Protein AF-A0A077FGB6-F1 (afdb_monomer)

Solvent-accessible surface area (backbone atoms only — not comparable to full-atom values): 9420 Å² total; per-residue (Å²): 133,88,78,78,43,73,64,56,51,51,51,52,51,53,52,50,51,49,50,52,56,56,60,47,48,48,54,51,50,57,56,44,52,76,77,34,55,59,65,60,46,49,51,52,55,51,49,52,51,49,53,53,47,64,68,43,33,73,81,68,65,63,82,74,75,73,58,71,67,47,43,52,50,52,50,52,33,40,47,26,51,69,38,51,15,45,53,24,44,40,50,8,46,73,42,49,33,48,57,47,58,50,50,46,58,52,60,44,43,68,59,53,52,44,70,73,70,45,89,77,73,52,67,70,57,56,48,54,52,51,51,53,45,50,53,45,43,62,71,25,50,72,60,47,82,76,59,58,78,39,70,69,13,49,51,24,43,52,50,13,40,49,29,44,47,53,23,52,54,64,68,74,107

Structure (mmCIF, N/CA/C/O backbone):
data_AF-A0A077FGB6-F1
#
_entry.id   AF-A0A077FGB6-F1
#
loop_
_atom_site.group_PDB
_atom_site.id
_atom_site.type_symbol
_atom_site.label_atom_id
_atom_site.label_alt_id
_atom_site.label_comp_id
_atom_site.label_asym_id
_atom_site.label_entity_id
_atom_site.label_seq_id
_atom_site.pdbx_PDB_ins_code
_atom_site.Cartn_x
_atom_site.Cartn_y
_atom_site.Cartn_z
_atom_site.occupancy
_atom_site.B_iso_or_equiv
_atom_site.auth_seq_id
_atom_site.auth_comp_id
_atom_site.auth_asym_id
_atom_site.auth_atom_id
_atom_site.pdbx_PDB_model_num
ATOM 1 N N . MET A 1 1 ? -8.779 -28.811 24.129 1.00 41.84 1 MET A N 1
ATOM 2 C CA . MET A 1 1 ? -9.924 -28.968 23.207 1.00 41.84 1 MET A CA 1
ATOM 3 C C . MET A 1 1 ? -10.270 -27.577 22.688 1.00 41.84 1 MET A C 1
ATOM 5 O O . MET A 1 1 ? -10.809 -26.783 23.445 1.00 41.84 1 MET A O 1
ATOM 9 N N . PHE A 1 2 ? -9.822 -27.217 21.479 1.00 54.56 2 PHE A N 1
ATOM 10 C CA . PHE A 1 2 ? -10.072 -25.890 20.902 1.00 54.56 2 PHE A CA 1
ATOM 11 C C . PHE A 1 2 ? -11.556 -25.781 20.542 1.00 54.56 2 PHE A C 1
ATOM 13 O O . PHE A 1 2 ? -11.989 -26.293 19.513 1.00 54.56 2 PHE A O 1
ATOM 20 N N . ALA A 1 3 ? -12.351 -25.168 21.417 1.00 58.16 3 ALA A N 1
ATOM 21 C CA . ALA A 1 3 ? -13.727 -24.819 21.103 1.00 58.16 3 ALA A CA 1
ATOM 22 C C . ALA A 1 3 ? -13.703 -23.670 20.085 1.00 58.16 3 ALA A C 1
ATOM 24 O O . ALA A 1 3 ? -13.565 -22.503 20.447 1.00 58.16 3 ALA A O 1
ATOM 25 N N . LEU A 1 4 ? -13.773 -24.009 18.797 1.00 66.12 4 LEU A N 1
ATOM 26 C CA . LEU A 1 4 ? -13.945 -23.036 17.722 1.00 66.12 4 LEU A CA 1
ATOM 27 C C . LEU A 1 4 ? -15.335 -22.402 17.871 1.00 66.12 4 LEU A C 1
ATOM 29 O O . LEU A 1 4 ? -16.347 -22.997 17.502 1.00 66.12 4 LEU A O 1
ATOM 33 N N . SER A 1 5 ? -15.396 -21.207 18.460 1.00 80.50 5 SER A N 1
ATOM 34 C CA . SER A 1 5 ? -16.629 -20.421 18.515 1.00 80.50 5 SER A CA 1
ATOM 35 C C . SER A 1 5 ? -16.982 -19.901 17.116 1.00 80.50 5 SER A C 1
ATOM 37 O O . SER A 1 5 ? -16.100 -19.662 16.289 1.00 80.50 5 SER A O 1
ATOM 39 N N . LYS A 1 6 ? -18.276 -19.685 16.839 1.00 78.56 6 LYS A N 1
ATOM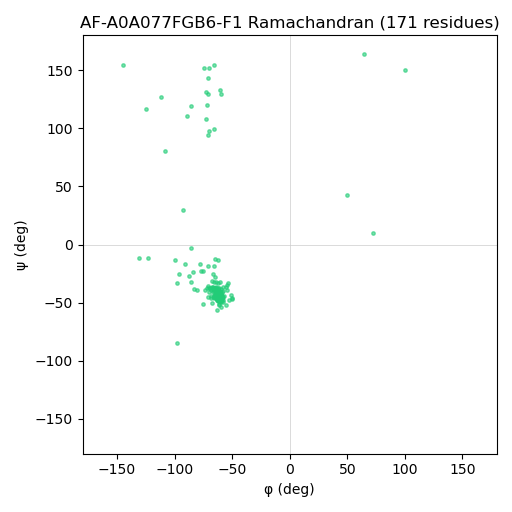 40 C CA . LYS A 1 6 ? -18.733 -19.110 15.556 1.00 78.56 6 LYS A CA 1
ATOM 41 C C . LYS A 1 6 ? -18.039 -17.776 15.243 1.00 78.56 6 LYS A C 1
ATOM 43 O O . LYS A 1 6 ? -17.723 -17.507 14.090 1.00 78.56 6 LYS A O 1
ATOM 48 N N . GLU A 1 7 ? -17.751 -16.983 16.272 1.00 82.88 7 GLU A N 1
ATOM 49 C CA . GLU A 1 7 ? -17.032 -15.709 16.163 1.00 82.88 7 GLU A CA 1
ATOM 50 C C . GLU A 1 7 ? -15.552 -15.899 15.806 1.00 82.88 7 GLU A C 1
ATOM 52 O O . GLU A 1 7 ? -15.028 -15.187 14.949 1.00 82.88 7 GLU A O 1
ATOM 57 N N . SER A 1 8 ? -14.886 -16.898 16.397 1.00 83.69 8 SER A N 1
ATOM 58 C CA . SER A 1 8 ? -13.499 -17.242 16.065 1.00 83.69 8 SER A CA 1
ATOM 59 C C . SER A 1 8 ? -13.373 -17.697 14.608 1.00 83.69 8 SER A C 1
ATOM 61 O O . SER A 1 8 ? -12.480 -17.240 13.894 1.00 83.69 8 SER A O 1
ATOM 63 N N . VAL A 1 9 ? -14.319 -18.517 14.137 1.00 85.00 9 VAL A N 1
ATOM 64 C CA . VAL A 1 9 ? -14.374 -18.958 12.735 1.00 85.00 9 VAL A CA 1
ATOM 65 C C . VAL A 1 9 ? -14.649 -17.780 11.797 1.00 85.00 9 VAL A C 1
ATOM 67 O O . VAL A 1 9 ? -13.952 -17.628 10.797 1.00 85.00 9 VAL A O 1
ATOM 70 N N . ALA A 1 10 ? -15.603 -16.903 12.123 1.00 87.00 10 ALA A N 1
ATOM 71 C CA . ALA A 1 10 ? -15.911 -15.728 11.303 1.00 87.00 10 ALA A CA 1
ATOM 72 C C . ALA A 1 10 ? -14.718 -14.759 11.184 1.00 87.00 10 ALA A C 1
ATOM 74 O O . ALA A 1 10 ? -14.431 -14.252 10.094 1.00 87.00 10 ALA A O 1
ATOM 75 N N . SER A 1 11 ? -13.986 -14.542 12.280 1.00 87.25 11 SER A N 1
ATOM 76 C CA . SER A 1 11 ? -12.768 -13.724 12.288 1.00 87.25 11 SER A CA 1
ATOM 77 C C . SER A 1 11 ? -11.658 -14.346 11.432 1.00 87.25 11 SER A C 1
ATOM 79 O O . SER A 1 11 ? -11.049 -13.662 10.602 1.00 87.25 11 SER A O 1
ATOM 81 N N . ALA A 1 12 ? -11.446 -15.661 11.555 1.00 88.38 12 ALA A N 1
ATOM 82 C CA . ALA A 1 12 ? -10.460 -16.387 10.759 1.00 88.38 12 ALA A CA 1
ATOM 83 C C . ALA A 1 12 ? -10.785 -16.339 9.257 1.00 88.38 12 ALA A C 1
ATOM 85 O O . ALA A 1 12 ? -9.894 -16.079 8.444 1.00 88.38 12 ALA A O 1
ATOM 86 N N . VAL A 1 13 ? -12.057 -16.521 8.885 1.00 91.69 13 VAL A N 1
ATOM 87 C CA . VAL A 1 13 ? -12.525 -16.412 7.493 1.00 91.69 13 VAL A CA 1
ATOM 88 C C . VAL A 1 13 ? -12.291 -15.005 6.954 1.00 91.69 13 VAL A C 1
ATOM 90 O O . VAL A 1 13 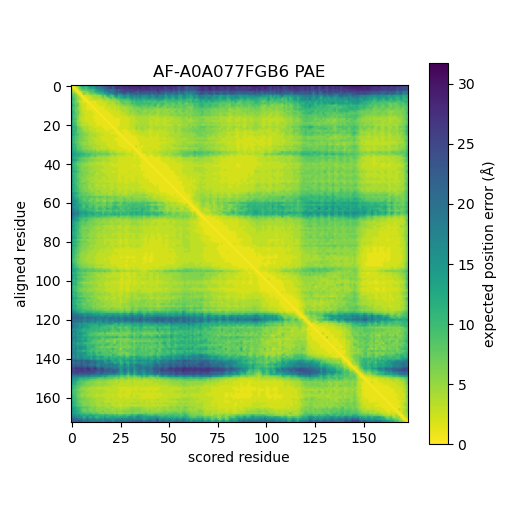? -11.701 -14.853 5.888 1.00 91.69 13 VAL A O 1
ATOM 93 N N . THR A 1 14 ? -12.686 -13.973 7.701 1.00 90.50 14 THR A N 1
ATOM 94 C CA . THR A 1 14 ? -12.530 -12.574 7.270 1.00 90.50 14 THR A CA 1
ATOM 95 C C . THR A 1 14 ? -11.058 -12.210 7.079 1.00 90.50 14 THR A C 1
ATOM 97 O O . THR A 1 14 ? -10.691 -11.627 6.061 1.00 90.50 14 THR A O 1
ATOM 100 N N . THR A 1 15 ? -10.199 -12.619 8.015 1.00 89.56 15 THR A N 1
ATOM 101 C CA . THR A 1 15 ? -8.749 -12.390 7.939 1.00 89.56 15 THR A CA 1
ATOM 102 C C . THR A 1 15 ? -8.133 -13.123 6.750 1.00 89.56 15 THR A C 1
ATOM 104 O O . THR A 1 15 ? -7.352 -12.542 6.002 1.00 89.56 15 THR A O 1
ATOM 107 N N . SER A 1 16 ? -8.520 -14.380 6.525 1.00 91.19 16 SER A N 1
ATOM 108 C CA . SER A 1 16 ? -8.012 -15.176 5.402 1.00 91.19 16 SER A CA 1
ATOM 109 C C . SER A 1 16 ? -8.438 -14.589 4.057 1.00 91.19 16 SER A C 1
ATOM 111 O O . SER A 1 16 ? -7.610 -14.448 3.159 1.00 91.19 16 SER A O 1
ATOM 113 N N . LEU A 1 17 ? -9.706 -14.185 3.926 1.00 92.62 17 LEU A N 1
ATOM 114 C CA . LEU A 1 17 ? -10.214 -13.516 2.727 1.00 92.62 17 LEU A CA 1
ATOM 115 C C . LEU A 1 17 ? -9.483 -12.200 2.469 1.00 92.62 17 LEU A C 1
ATOM 117 O O . LEU A 1 17 ? -9.098 -11.936 1.333 1.00 92.62 17 LEU A O 1
ATOM 121 N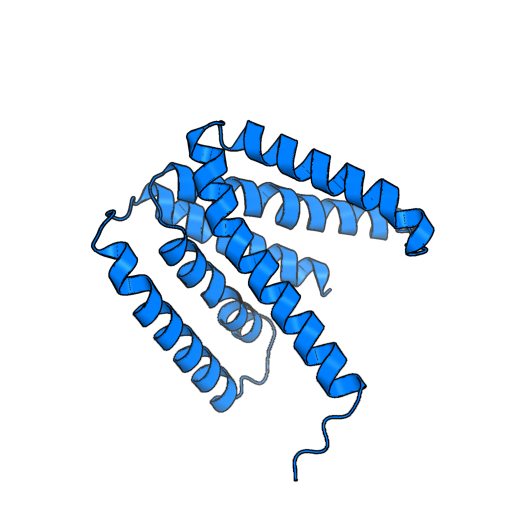 N . PHE A 1 18 ? -9.253 -11.402 3.513 1.00 90.25 18 PHE A N 1
ATOM 122 C CA . PHE A 1 18 ? -8.478 -10.171 3.406 1.00 90.25 18 PHE A CA 1
ATOM 123 C C . PHE A 1 18 ? -7.064 -10.440 2.883 1.00 90.25 18 PHE A C 1
ATOM 125 O O . PHE A 1 18 ? -6.648 -9.799 1.919 1.00 90.25 18 PHE A O 1
ATOM 132 N N . VAL A 1 19 ? -6.352 -11.415 3.459 1.00 89.19 19 VAL A N 1
ATOM 133 C CA . VAL A 1 19 ? -4.992 -11.776 3.027 1.00 89.19 19 VAL A CA 1
ATOM 134 C C . VAL A 1 19 ? -4.987 -12.241 1.571 1.00 89.19 19 VAL A C 1
ATOM 136 O O . VAL A 1 19 ? -4.192 -11.737 0.784 1.00 89.19 19 VAL A O 1
ATOM 139 N N . LEU A 1 20 ? -5.899 -13.135 1.178 1.00 90.75 20 LEU A N 1
ATOM 140 C CA . LEU A 1 20 ? -5.982 -13.638 -0.198 1.00 90.75 20 LEU A CA 1
ATOM 141 C C . LEU A 1 20 ? -6.280 -12.522 -1.206 1.00 90.75 20 LEU A C 1
ATOM 143 O O . LEU A 1 20 ? -5.588 -12.396 -2.221 1.00 90.75 20 LEU A O 1
ATOM 147 N N . LEU A 1 21 ? -7.281 -11.687 -0.916 1.00 89.81 21 LEU A N 1
ATOM 148 C CA . LEU A 1 21 ? -7.641 -10.555 -1.767 1.00 89.81 21 LEU A CA 1
ATOM 149 C C . LEU A 1 21 ? -6.477 -9.569 -1.884 1.00 89.81 21 LEU A C 1
ATOM 151 O O . LEU A 1 21 ? -6.130 -9.157 -2.991 1.00 89.81 21 LEU A O 1
ATOM 155 N N . TRP A 1 22 ? -5.823 -9.242 -0.771 1.00 87.94 22 TRP A N 1
ATOM 156 C CA . TRP A 1 22 ? -4.720 -8.289 -0.762 1.00 87.94 22 TRP A CA 1
ATOM 157 C C . TRP A 1 22 ? -3.480 -8.823 -1.492 1.00 87.94 22 TRP A C 1
ATOM 159 O O . TRP A 1 22 ? -2.932 -8.136 -2.356 1.00 87.94 22 TRP A O 1
ATOM 169 N N . SER A 1 23 ? -3.085 -10.073 -1.231 1.00 85.06 23 SER A N 1
ATOM 170 C CA . SER A 1 23 ? -1.953 -10.722 -1.905 1.00 85.06 23 SER A CA 1
ATOM 171 C C . SER A 1 23 ? -2.176 -10.871 -3.412 1.00 85.06 23 SER A C 1
ATOM 173 O O . SER A 1 23 ? -1.254 -10.628 -4.194 1.00 85.06 23 SER A O 1
ATOM 175 N N . SER A 1 24 ? -3.397 -11.207 -3.846 1.00 90.25 24 SER A N 1
ATOM 176 C CA . SER A 1 24 ? -3.727 -11.296 -5.276 1.00 90.25 24 SER A CA 1
ATOM 177 C C . SER A 1 24 ? -3.620 -9.943 -5.992 1.00 90.25 24 SER A C 1
ATOM 179 O O . SER A 1 24 ? -3.193 -9.886 -7.147 1.00 90.25 24 SER A O 1
ATOM 181 N N . GLY A 1 25 ? -3.906 -8.838 -5.294 1.00 89.94 25 GLY A N 1
ATOM 182 C CA . GLY A 1 25 ? -3.839 -7.484 -5.842 1.00 89.94 25 GLY A CA 1
ATOM 183 C C . GLY A 1 25 ? -2.457 -7.108 -6.381 1.00 89.94 25 GLY A C 1
ATOM 184 O O . GLY A 1 25 ? -2.365 -6.464 -7.427 1.00 8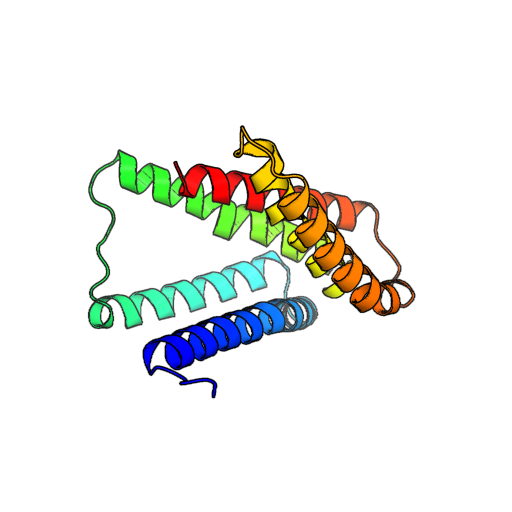9.94 25 GLY A O 1
ATOM 185 N N . ALA A 1 26 ? -1.381 -7.553 -5.727 1.00 87.56 26 ALA A N 1
ATOM 186 C CA . ALA A 1 26 ? -0.013 -7.296 -6.180 1.00 87.56 26 ALA A CA 1
ATOM 187 C C . ALA A 1 26 ? 0.303 -8.019 -7.505 1.00 87.56 26 ALA A C 1
ATOM 189 O O . ALA A 1 26 ? 0.930 -7.452 -8.403 1.00 87.56 26 ALA A O 1
ATOM 190 N N . ILE A 1 27 ? -0.190 -9.254 -7.651 1.00 89.19 27 ILE A N 1
ATOM 191 C CA . ILE A 1 27 ? -0.046 -10.063 -8.869 1.00 89.19 27 ILE A CA 1
ATOM 192 C C . ILE A 1 27 ? -0.857 -9.437 -10.006 1.00 89.19 27 ILE A C 1
ATOM 194 O O . ILE A 1 27 ? -0.313 -9.173 -11.078 1.00 89.19 27 ILE A O 1
ATOM 198 N N . VAL A 1 28 ? -2.134 -9.131 -9.755 1.00 92.50 28 VAL A N 1
ATOM 199 C CA . VAL A 1 28 ? -3.029 -8.494 -10.734 1.00 92.50 28 VAL A CA 1
ATOM 200 C C . VAL A 1 28 ? -2.492 -7.134 -11.171 1.00 92.50 28 VAL A C 1
ATOM 202 O O . VAL A 1 28 ? -2.569 -6.812 -12.349 1.00 92.50 28 VAL A O 1
ATOM 205 N N . SER A 1 29 ? -1.900 -6.352 -10.265 1.00 92.25 29 SER A N 1
ATOM 206 C CA . SER A 1 29 ? -1.299 -5.058 -10.615 1.00 92.25 29 SER A CA 1
ATOM 207 C C . SER A 1 29 ? -0.114 -5.220 -11.562 1.00 92.25 29 SER A C 1
ATOM 209 O O . SER A 1 29 ? -0.033 -4.509 -12.559 1.00 92.25 29 SER A O 1
ATOM 211 N N . LYS A 1 30 ? 0.772 -6.193 -11.311 1.00 89.19 30 LYS A N 1
ATOM 212 C CA . LYS A 1 30 ? 1.874 -6.500 -12.235 1.00 89.19 30 LYS A CA 1
ATOM 213 C C . LYS A 1 30 ? 1.361 -6.960 -13.603 1.00 89.19 30 LYS A C 1
ATOM 215 O O . LYS A 1 30 ? 1.883 -6.515 -14.618 1.00 89.19 30 LYS A O 1
ATOM 220 N N . LEU A 1 31 ? 0.346 -7.825 -13.633 1.00 91.19 31 LEU A N 1
ATOM 221 C CA . LEU A 1 31 ? -0.270 -8.285 -14.882 1.00 91.19 31 LEU A CA 1
ATOM 222 C C . LEU A 1 31 ? -0.967 -7.141 -15.630 1.00 91.19 31 LEU A C 1
ATOM 224 O O . LEU A 1 31 ? -0.824 -7.016 -16.839 1.00 91.19 31 LEU A O 1
ATOM 228 N N . GLY A 1 32 ? -1.674 -6.267 -14.917 1.00 91.25 32 GLY A N 1
ATOM 229 C CA . GLY A 1 32 ? -2.327 -5.095 -15.494 1.00 91.25 32 GLY A CA 1
ATOM 230 C C . GLY A 1 32 ? -1.335 -4.130 -16.136 1.00 91.25 32 GLY A C 1
ATOM 231 O O . GLY A 1 32 ? -1.575 -3.651 -17.241 1.00 91.25 32 GLY A O 1
ATOM 232 N N . LEU A 1 33 ? -0.183 -3.916 -15.494 1.00 92.62 33 LEU A N 1
ATOM 233 C CA . LEU A 1 33 ? 0.905 -3.098 -16.036 1.00 92.62 33 LEU A CA 1
ATOM 234 C C . LEU A 1 33 ? 1.558 -3.695 -17.292 1.00 92.62 33 LEU A C 1
ATOM 236 O O . LEU A 1 33 ? 2.182 -2.960 -18.050 1.00 92.62 33 LEU A O 1
ATOM 240 N N . ALA A 1 34 ? 1.391 -4.995 -17.558 1.00 91.06 34 ALA A N 1
ATOM 241 C CA . ALA A 1 34 ? 1.843 -5.596 -18.814 1.00 91.06 34 ALA A CA 1
ATOM 242 C C . ALA A 1 34 ? 0.984 -5.169 -20.021 1.00 91.06 34 ALA A C 1
ATOM 244 O O . ALA A 1 34 ? 1.426 -5.296 -21.161 1.00 91.06 34 ALA A O 1
ATOM 245 N N . HIS A 1 35 ? -0.232 -4.664 -19.783 1.00 92.00 35 HIS A N 1
ATOM 246 C CA . HIS A 1 35 ? -1.204 -4.328 -20.830 1.00 92.00 35 HIS A CA 1
ATOM 247 C C . HIS A 1 35 ? -1.675 -2.867 -20.801 1.00 92.00 35 HIS A C 1
ATOM 249 O O . HIS A 1 35 ? -2.329 -2.420 -21.741 1.00 92.00 35 HIS A O 1
ATOM 255 N N . ALA A 1 36 ? -1.370 -2.114 -19.744 1.00 92.69 36 ALA A N 1
ATOM 256 C CA . ALA A 1 36 ? -1.813 -0.737 -19.572 1.00 92.69 36 ALA A CA 1
ATOM 257 C C . ALA A 1 36 ? -0.751 0.119 -18.875 1.00 92.69 36 ALA A C 1
ATOM 259 O O . ALA A 1 36 ? 0.048 -0.370 -18.078 1.00 92.69 36 ALA A O 1
ATOM 260 N N . SER A 1 37 ? -0.783 1.431 -19.126 1.00 93.88 37 SER A N 1
ATOM 261 C CA . SER A 1 37 ? 0.053 2.369 -18.377 1.00 93.88 37 SER A CA 1
ATOM 262 C C . SER A 1 37 ? -0.366 2.417 -16.896 1.00 93.88 37 SER A C 1
ATOM 264 O O . SER A 1 37 ? -1.543 2.194 -16.585 1.00 93.88 37 SER A O 1
ATOM 266 N N . PRO A 1 38 ? 0.546 2.773 -15.968 1.00 92.19 38 PRO A N 1
ATOM 267 C CA . PRO A 1 38 ? 0.242 2.850 -14.537 1.00 92.19 38 PRO A CA 1
ATOM 268 C C . PRO A 1 38 ? -0.999 3.682 -14.207 1.00 92.19 38 PRO A C 1
ATOM 270 O O . PRO A 1 38 ? -1.844 3.267 -13.416 1.00 92.19 38 PRO A O 1
ATOM 273 N N . PHE A 1 39 ? -1.144 4.838 -14.853 1.00 94.38 39 PHE A N 1
ATOM 274 C CA . PHE A 1 39 ? -2.257 5.748 -14.606 1.00 94.38 39 PHE A CA 1
ATOM 275 C C . PHE A 1 39 ? -3.574 5.241 -15.199 1.00 94.38 39 PHE A C 1
ATOM 277 O O . PHE A 1 39 ? -4.607 5.351 -14.541 1.00 94.38 39 PHE A O 1
ATOM 284 N N . ALA A 1 40 ? -3.550 4.646 -16.397 1.00 94.06 40 ALA A N 1
ATOM 285 C CA . ALA A 1 40 ? -4.748 4.067 -17.003 1.00 94.06 40 ALA A CA 1
ATOM 286 C C . ALA A 1 40 ? -5.256 2.868 -16.189 1.00 94.06 40 ALA A C 1
ATOM 288 O O . ALA A 1 40 ? -6.449 2.783 -15.889 1.00 94.06 40 ALA A O 1
ATOM 289 N N . PHE A 1 41 ? -4.344 1.988 -15.760 1.00 94.56 41 PHE A N 1
ATOM 290 C CA . PHE A 1 41 ? -4.676 0.867 -14.883 1.00 94.56 41 PHE A CA 1
ATOM 291 C C . PHE A 1 41 ? -5.254 1.350 -13.548 1.00 94.56 41 PHE A C 1
ATOM 293 O O . PHE A 1 41 ? -6.289 0.849 -13.106 1.00 94.56 41 PHE A O 1
ATOM 300 N N . LEU A 1 42 ? -4.632 2.359 -12.925 1.00 94.38 42 LEU A N 1
ATOM 301 C CA . LEU A 1 42 ? -5.121 2.934 -11.675 1.00 94.38 42 LEU A CA 1
ATOM 302 C C . LEU A 1 42 ? -6.518 3.538 -11.826 1.00 94.38 42 LEU A C 1
ATOM 304 O O . LEU A 1 42 ? -7.377 3.280 -10.985 1.00 94.38 42 LEU A O 1
ATOM 308 N N . LEU A 1 43 ? -6.751 4.317 -12.884 1.00 95.25 43 LEU A N 1
ATOM 309 C CA . LEU A 1 43 ? -8.040 4.953 -13.139 1.00 95.25 43 LEU A CA 1
ATOM 310 C C . LEU A 1 43 ? -9.141 3.904 -13.309 1.00 95.25 43 LEU A C 1
ATOM 312 O O . LEU A 1 43 ? -10.173 3.997 -12.648 1.00 95.25 43 LEU A O 1
ATOM 316 N N . MET A 1 44 ? -8.897 2.882 -14.131 1.00 95.38 44 MET A N 1
ATOM 317 C CA . MET A 1 44 ? -9.845 1.789 -14.352 1.00 95.38 44 MET A CA 1
ATOM 318 C C . MET A 1 44 ? -10.131 1.028 -13.054 1.00 95.38 44 MET A C 1
ATOM 320 O O . MET A 1 44 ? -11.288 0.814 -12.697 1.00 95.38 44 MET A O 1
ATOM 324 N N . ARG A 1 45 ? -9.085 0.670 -12.299 1.00 93.69 45 ARG A N 1
ATOM 325 C CA . ARG A 1 45 ? -9.219 -0.031 -11.015 1.00 93.69 45 ARG A CA 1
ATOM 326 C C . ARG A 1 45 ? -10.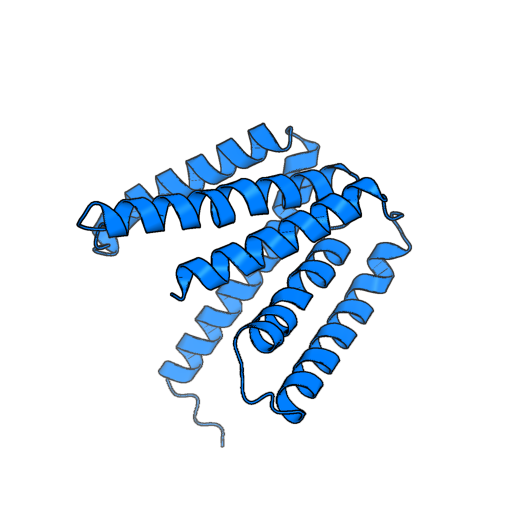031 0.784 -10.006 1.00 93.69 45 ARG A C 1
ATOM 328 O O . ARG A 1 45 ? -10.907 0.234 -9.341 1.00 93.69 45 ARG A O 1
ATOM 335 N N . SER A 1 46 ? -9.768 2.086 -9.911 1.00 94.00 46 SER A N 1
ATOM 336 C CA . SER A 1 46 ? -10.491 3.000 -9.022 1.00 94.00 46 SER A CA 1
ATOM 337 C C . SER A 1 46 ? -11.935 3.225 -9.471 1.00 94.00 46 SER A C 1
ATOM 339 O O . SER A 1 46 ? -12.825 3.272 -8.625 1.00 94.00 46 SER A O 1
ATOM 341 N N . ALA A 1 47 ? -12.195 3.297 -10.779 1.00 96.06 47 ALA A N 1
ATOM 342 C CA . ALA A 1 47 ? -13.546 3.395 -11.325 1.00 96.06 47 ALA A CA 1
ATOM 343 C C . ALA A 1 47 ? -14.369 2.136 -11.016 1.00 96.06 47 ALA A C 1
ATOM 345 O O . ALA A 1 47 ? -15.490 2.243 -10.525 1.00 96.06 47 ALA A O 1
ATOM 346 N N . LEU A 1 48 ? -13.796 0.943 -11.211 1.00 95.19 48 LEU A N 1
ATOM 347 C CA . LEU A 1 48 ? -14.444 -0.325 -10.860 1.00 95.19 48 LEU A CA 1
ATOM 348 C C . LEU A 1 48 ? -14.745 -0.417 -9.358 1.00 95.19 48 LEU A C 1
ATOM 350 O O . LEU A 1 48 ? -15.851 -0.800 -8.976 1.00 95.19 48 LEU A O 1
ATOM 354 N N . ALA A 1 49 ? -13.791 -0.026 -8.509 1.00 93.62 49 ALA A N 1
ATOM 355 C CA . ALA A 1 49 ? -13.986 0.004 -7.062 1.00 93.62 49 ALA A CA 1
ATOM 356 C C . ALA A 1 49 ? -15.096 0.986 -6.651 1.00 93.62 49 ALA A C 1
ATOM 358 O O . ALA A 1 49 ? -15.932 0.646 -5.813 1.00 93.62 49 ALA A O 1
ATOM 359 N N . LEU A 1 50 ? -15.142 2.173 -7.266 1.00 94.25 50 LEU A N 1
ATOM 360 C CA . LEU A 1 50 ? -16.192 3.161 -7.026 1.00 94.25 50 LEU A CA 1
ATOM 361 C C . LEU A 1 50 ? -17.566 2.633 -7.456 1.00 94.25 50 LEU A C 1
ATOM 363 O O . LEU A 1 50 ? -18.510 2.716 -6.676 1.00 94.25 50 LEU A O 1
ATOM 367 N N . CYS A 1 51 ? -17.678 2.045 -8.649 1.00 96.62 51 CYS A N 1
ATOM 368 C CA . CYS A 1 51 ? -18.918 1.427 -9.117 1.00 96.62 51 CYS A CA 1
ATOM 369 C C . CYS A 1 51 ? -19.392 0.327 -8.157 1.00 96.62 51 CYS A C 1
ATOM 371 O O . CYS A 1 51 ? -20.550 0.330 -7.744 1.00 96.62 51 CYS A O 1
ATOM 373 N N . GLY A 1 52 ? -18.494 -0.572 -7.741 1.00 95.00 52 GLY A N 1
ATOM 374 C CA . GLY A 1 52 ? -18.810 -1.616 -6.765 1.00 95.00 52 GLY A CA 1
ATOM 375 C C . GLY A 1 52 ? -19.279 -1.046 -5.424 1.00 95.00 52 GLY A C 1
ATOM 376 O O . GLY A 1 52 ? -20.286 -1.499 -4.880 1.00 95.00 52 GLY A O 1
ATOM 377 N N . LEU A 1 53 ? -18.606 -0.009 -4.918 1.00 91.88 53 LEU A N 1
ATOM 378 C CA . LEU A 1 53 ? -19.001 0.666 -3.683 1.00 91.88 53 LEU A CA 1
ATOM 379 C C . LEU A 1 53 ? -20.384 1.317 -3.806 1.00 91.88 53 LEU A C 1
ATOM 381 O O . LEU A 1 53 ? -21.190 1.170 -2.894 1.00 91.88 53 LEU A O 1
ATOM 385 N N . LEU A 1 54 ? -20.681 1.999 -4.916 1.00 93.44 54 LEU A N 1
ATOM 386 C CA . LEU A 1 54 ? -21.983 2.634 -5.148 1.00 93.44 54 LEU A CA 1
ATOM 387 C C . LEU A 1 54 ? -23.121 1.607 -5.236 1.00 93.44 54 LEU A C 1
ATOM 389 O O . LEU A 1 54 ? -24.201 1.854 -4.701 1.00 93.44 54 LEU A O 1
ATOM 393 N N . LEU A 1 55 ? -22.871 0.444 -5.847 1.00 95.19 55 LEU A N 1
ATOM 394 C CA . LEU A 1 55 ? -23.839 -0.656 -5.917 1.00 95.19 55 LEU A CA 1
ATOM 395 C C . LEU A 1 55 ? -24.085 -1.304 -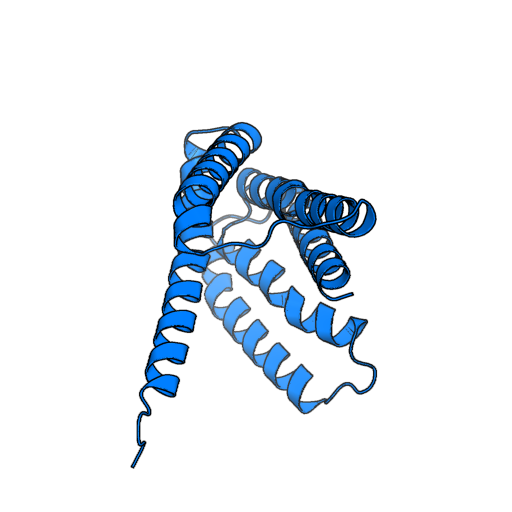4.547 1.00 95.19 55 LEU A C 1
ATOM 397 O O . LEU A 1 55 ? -25.221 -1.642 -4.219 1.00 95.19 55 LEU A O 1
ATOM 401 N N . LEU A 1 56 ? -23.038 -1.460 -3.731 1.00 93.75 56 LEU A N 1
ATOM 402 C CA . LEU A 1 56 ? -23.130 -2.081 -2.405 1.00 93.75 56 LEU A CA 1
ATOM 403 C C . LEU A 1 56 ? -23.577 -1.114 -1.302 1.00 93.75 56 LEU A C 1
ATOM 405 O O . LEU A 1 56 ? -24.120 -1.555 -0.289 1.00 93.75 56 LEU A O 1
ATOM 409 N N . ALA A 1 57 ? -23.385 0.193 -1.480 1.00 92.94 57 ALA A N 1
ATOM 410 C CA . ALA A 1 57 ? -23.731 1.219 -0.501 1.00 92.94 57 ALA A CA 1
ATOM 411 C C . ALA A 1 57 ? -25.168 1.120 0.053 1.00 92.94 57 ALA A C 1
ATOM 413 O O . ALA A 1 57 ? -25.308 1.191 1.281 1.00 92.94 57 ALA A O 1
ATOM 414 N N . PRO A 1 58 ? -26.230 0.927 -0.764 1.00 91.31 58 PRO A N 1
ATOM 415 C CA . PRO A 1 58 ? -27.587 0.772 -0.239 1.00 91.31 58 PRO A CA 1
ATOM 416 C C . PRO A 1 58 ? -27.778 -0.533 0.545 1.00 91.31 58 PRO A C 1
ATOM 418 O O . PRO A 1 58 ? -28.453 -0.520 1.575 1.00 91.31 58 PRO A O 1
ATOM 421 N N . LEU A 1 59 ? -27.150 -1.638 0.119 1.00 94.00 59 LEU A N 1
ATOM 422 C CA . LEU A 1 59 ? -27.227 -2.930 0.817 1.00 94.00 59 LEU A CA 1
ATOM 423 C C . LEU A 1 59 ? -26.544 -2.861 2.189 1.00 94.00 59 LEU A C 1
ATOM 425 O O . LEU A 1 59 ? -27.067 -3.374 3.176 1.00 94.00 59 LEU A O 1
ATOM 429 N N . LEU A 1 60 ? -25.393 -2.189 2.255 1.00 91.38 60 LEU A N 1
ATOM 430 C CA . LEU A 1 60 ? -24.580 -2.044 3.465 1.00 91.38 60 LEU A CA 1
ATOM 431 C C . LEU A 1 60 ? -25.016 -0.874 4.360 1.00 91.38 60 LEU A C 1
ATOM 433 O O . LEU A 1 60 ? -24.443 -0.678 5.430 1.00 91.38 60 LEU A O 1
ATOM 437 N N . ARG A 1 61 ? -26.022 -0.094 3.937 1.00 90.75 61 ARG A N 1
ATOM 438 C CA . ARG A 1 61 ? -26.535 1.090 4.652 1.00 90.75 61 ARG A CA 1
ATOM 439 C C . ARG A 1 61 ? -25.412 2.050 5.072 1.00 90.75 61 ARG A C 1
ATOM 441 O O . ARG A 1 61 ? -25.403 2.557 6.198 1.00 90.75 61 ARG A O 1
ATOM 448 N N . LEU A 1 62 ? -24.454 2.281 4.170 1.00 87.06 62 LEU A N 1
ATOM 449 C CA . LEU A 1 62 ? -23.276 3.100 4.460 1.00 87.06 62 LEU A CA 1
ATOM 450 C C . LEU A 1 62 ? -23.683 4.529 4.835 1.00 87.06 62 LEU A C 1
ATOM 452 O O . LEU A 1 62 ? -24.503 5.171 4.174 1.00 87.06 62 LEU A O 1
ATOM 456 N N . ARG A 1 63 ? -23.088 5.040 5.916 1.00 84.38 63 ARG A N 1
ATOM 457 C CA . ARG A 1 63 ? -23.286 6.421 6.355 1.00 84.38 63 ARG A CA 1
ATOM 458 C C . ARG A 1 63 ? -22.315 7.324 5.611 1.00 84.38 63 ARG A C 1
ATOM 460 O O . ARG A 1 63 ? -21.105 7.183 5.745 1.00 84.38 63 ARG A O 1
ATOM 467 N N . TRP A 1 64 ? -22.860 8.271 4.863 1.00 85.12 64 TRP A N 1
ATOM 468 C CA . TRP A 1 64 ? -22.068 9.288 4.184 1.00 85.12 64 TRP A CA 1
ATOM 469 C C . TRP A 1 64 ? -21.478 10.281 5.195 1.00 85.12 64 TRP A C 1
ATOM 471 O O . TRP A 1 64 ? -22.158 10.609 6.177 1.00 85.12 64 TRP A O 1
ATOM 481 N N . PRO A 1 65 ? -20.244 10.774 4.977 1.00 83.81 65 PRO A N 1
ATOM 482 C CA . PRO A 1 65 ? -19.649 11.789 5.836 1.00 83.81 65 PRO A CA 1
ATOM 483 C C . PRO A 1 65 ? -20.526 13.045 5.834 1.00 83.81 65 PRO A C 1
ATOM 485 O O . PRO A 1 65 ? -20.919 13.549 4.782 1.00 83.81 65 PRO A O 1
ATOM 488 N N . ARG A 1 66 ? -20.862 13.545 7.027 1.00 87.06 66 ARG A N 1
ATOM 489 C CA . ARG A 1 66 ? -21.689 14.745 7.210 1.00 87.06 66 ARG A CA 1
ATOM 490 C C . ARG A 1 66 ? -20.838 15.868 7.789 1.00 87.06 66 ARG A C 1
ATOM 492 O O . ARG A 1 66 ? -20.204 15.692 8.822 1.00 87.06 66 ARG A O 1
ATOM 499 N N . GLY A 1 67 ? -20.864 17.026 7.131 1.00 91.06 67 GLY A N 1
ATOM 500 C CA . GLY A 1 67 ? -20.119 18.219 7.537 1.00 91.06 67 GLY A CA 1
ATOM 501 C C . GLY A 1 67 ? -18.825 18.432 6.749 1.00 91.06 67 GLY A C 1
ATOM 502 O O . GLY A 1 67 ? -18.186 17.489 6.288 1.00 91.06 67 GLY A O 1
ATOM 503 N N . ARG A 1 68 ? -18.436 19.705 6.594 1.00 90.62 68 ARG A N 1
ATOM 504 C CA . ARG A 1 68 ? -17.276 20.111 5.780 1.00 90.62 68 ARG A CA 1
ATOM 505 C C . ARG A 1 68 ? -15.967 19.477 6.258 1.00 90.62 68 ARG A C 1
ATOM 507 O O . ARG A 1 68 ? -15.187 19.031 5.428 1.00 90.62 68 ARG A O 1
ATOM 514 N N . ALA A 1 69 ? -15.758 19.397 7.573 1.00 90.06 69 ALA A N 1
ATOM 515 C CA . ALA A 1 69 ? -14.553 18.807 8.156 1.00 90.06 69 ALA A CA 1
ATOM 516 C C . ALA A 1 69 ? -14.422 17.310 7.822 1.00 90.06 69 ALA A C 1
ATOM 518 O O . ALA A 1 69 ? -13.386 16.889 7.320 1.00 90.06 69 ALA A O 1
ATOM 519 N N . ALA A 1 70 ? -15.495 16.531 8.002 1.00 89.44 70 ALA A N 1
ATOM 520 C CA . ALA A 1 70 ? -15.502 15.098 7.699 1.00 89.44 70 ALA A CA 1
ATOM 521 C C . ALA A 1 70 ? -15.288 14.818 6.202 1.00 89.44 70 ALA A C 1
ATOM 523 O O . ALA A 1 70 ? -14.570 13.890 5.838 1.00 89.44 70 ALA A O 1
ATOM 524 N N . VAL A 1 71 ? -15.878 15.639 5.325 1.00 91.44 71 VAL A N 1
ATOM 525 C CA . VAL A 1 71 ? -15.659 15.536 3.874 1.00 91.44 71 VAL A CA 1
ATOM 526 C C . VAL A 1 71 ? -14.211 15.866 3.519 1.00 91.44 71 VAL A C 1
ATOM 528 O O . VAL A 1 71 ? -13.595 15.123 2.760 1.00 91.44 71 VAL A O 1
ATOM 531 N N . LEU A 1 72 ? -13.643 16.938 4.079 1.00 91.19 72 LEU A N 1
ATOM 532 C CA . LEU A 1 72 ? -12.261 17.324 3.798 1.00 91.19 72 LEU A CA 1
ATOM 533 C C . LEU A 1 72 ? -11.264 16.268 4.290 1.00 91.19 72 LEU A C 1
ATOM 535 O O . LEU A 1 72 ? -10.326 15.946 3.567 1.00 91.19 72 LEU A O 1
ATOM 539 N N . GLN A 1 73 ? -11.495 15.685 5.469 1.00 89.75 73 GLN A N 1
ATOM 540 C CA . GLN A 1 73 ? -10.681 14.586 5.987 1.00 89.75 73 GLN A CA 1
ATOM 541 C C . GLN A 1 73 ? -10.787 13.343 5.096 1.00 89.75 73 GLN A C 1
ATOM 543 O O . GLN A 1 73 ? -9.766 12.774 4.722 1.00 89.75 73 GLN A O 1
ATOM 548 N N . ALA A 1 74 ? -11.999 12.956 4.683 1.00 90.31 74 ALA A N 1
ATOM 549 C CA . ALA A 1 74 ? -12.195 11.826 3.776 1.00 90.31 74 ALA A CA 1
ATOM 550 C C . ALA A 1 74 ? -11.502 12.046 2.420 1.00 90.31 74 ALA A C 1
ATOM 552 O O . ALA A 1 74 ? -10.868 11.128 1.899 1.00 90.31 74 ALA A O 1
ATOM 553 N N . LEU A 1 75 ? -11.574 13.263 1.870 1.00 91.19 75 LEU A N 1
ATOM 554 C CA . LEU A 1 75 ? -10.866 13.632 0.644 1.00 91.19 75 LEU A CA 1
ATOM 555 C C . LEU A 1 75 ? -9.349 13.599 0.837 1.00 91.19 75 LEU A C 1
ATOM 557 O O . LEU A 1 75 ? -8.657 13.036 -0.003 1.00 91.19 75 LEU A O 1
ATOM 561 N N . ALA A 1 76 ? -8.824 14.141 1.938 1.00 91.50 76 ALA A N 1
ATOM 562 C CA . ALA A 1 76 ? -7.392 14.131 2.228 1.00 91.50 76 ALA A CA 1
ATOM 563 C C . ALA A 1 76 ? -6.856 12.696 2.366 1.00 91.50 76 ALA A C 1
ATOM 565 O O . ALA A 1 76 ? -5.917 12.313 1.665 1.00 91.50 76 ALA A O 1
ATOM 566 N N . THR A 1 77 ? -7.503 11.874 3.195 1.00 91.94 77 THR A N 1
ATOM 567 C CA . THR A 1 77 ? -7.158 10.458 3.370 1.00 91.94 77 THR A CA 1
ATOM 568 C C . THR A 1 77 ? -7.286 9.690 2.054 1.00 91.94 77 THR A C 1
ATOM 570 O O . THR A 1 77 ? -6.397 8.913 1.703 1.00 91.94 77 THR A O 1
ATOM 573 N N . GLY A 1 78 ? -8.350 9.941 1.284 1.00 92.06 78 GLY A N 1
ATOM 574 C CA . GLY A 1 78 ? -8.565 9.347 -0.035 1.00 92.06 78 GLY A CA 1
ATOM 575 C C . GLY A 1 78 ? -7.475 9.722 -1.040 1.00 92.06 78 GLY A C 1
ATOM 576 O O . GLY A 1 78 ? -6.915 8.842 -1.688 1.00 92.06 78 GLY A O 1
ATOM 577 N N . CYS A 1 79 ? -7.098 10.998 -1.133 1.00 93.50 79 CYS A N 1
ATOM 578 C CA . CYS A 1 79 ? -6.018 11.459 -2.008 1.00 93.50 79 CYS A CA 1
ATOM 579 C C . CYS A 1 79 ? -4.689 10.766 -1.690 1.00 93.50 79 CYS A C 1
ATOM 581 O O . CYS A 1 79 ? -3.958 10.387 -2.606 1.00 93.50 79 CYS A O 1
ATOM 583 N N . VAL A 1 80 ? -4.386 10.553 -0.408 1.00 94.31 80 VAL A N 1
ATOM 584 C CA . VAL A 1 80 ? -3.141 9.901 0.011 1.00 94.31 80 VAL A CA 1
ATOM 585 C C . VAL A 1 80 ? -3.190 8.387 -0.221 1.00 94.31 80 VAL A C 1
ATOM 587 O O . VAL A 1 80 ? -2.282 7.837 -0.844 1.00 94.31 80 VAL A O 1
ATOM 590 N N . LEU A 1 81 ? -4.241 7.704 0.245 1.00 92.62 81 LEU A N 1
ATOM 591 C CA . LEU A 1 81 ? -4.314 6.236 0.238 1.00 92.62 81 LEU A CA 1
ATOM 592 C C . LEU A 1 81 ? -4.831 5.644 -1.079 1.00 92.62 81 LEU A C 1
ATOM 594 O O . LEU A 1 81 ? -4.420 4.553 -1.463 1.00 92.62 81 LEU A O 1
ATOM 598 N N . LEU A 1 82 ? -5.728 6.325 -1.787 1.00 92.81 82 LEU A N 1
ATOM 599 C CA . LEU A 1 82 ? -6.254 5.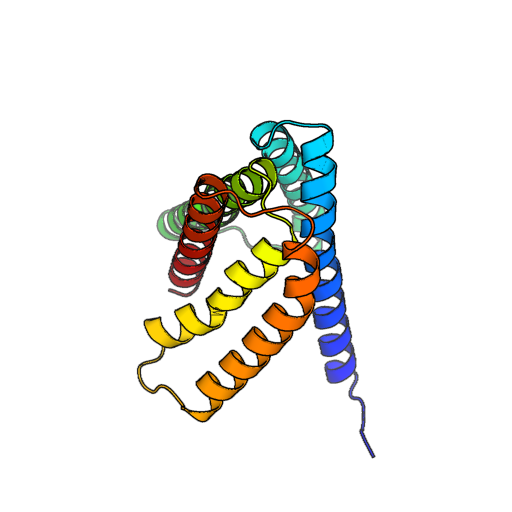859 -3.077 1.00 92.81 82 LEU A CA 1
ATOM 600 C C . LEU A 1 82 ? -5.499 6.475 -4.262 1.00 92.81 82 LEU A C 1
ATOM 602 O O . LEU A 1 82 ? -5.452 5.864 -5.327 1.00 92.81 82 LEU A O 1
ATOM 606 N N . GLY A 1 83 ? -4.894 7.652 -4.072 1.00 93.81 83 GLY A N 1
ATOM 607 C CA . GLY A 1 83 ? -4.098 8.354 -5.079 1.00 93.81 83 GLY A CA 1
ATOM 608 C C . GLY A 1 83 ? -2.597 8.126 -4.908 1.00 93.81 83 GLY A C 1
ATOM 609 O O . GLY A 1 83 ? -2.028 7.248 -5.553 1.00 93.81 83 GLY A O 1
ATOM 610 N N . ALA A 1 84 ? -1.953 8.919 -4.048 1.00 95.50 84 ALA A N 1
ATOM 611 C CA . ALA A 1 84 ? -0.493 9.010 -3.941 1.00 95.50 84 ALA A CA 1
ATOM 612 C C . ALA A 1 84 ? 0.186 7.652 -3.696 1.00 95.50 84 ALA A C 1
ATOM 614 O O . ALA A 1 84 ? 1.055 7.254 -4.473 1.00 95.50 84 ALA A O 1
ATOM 615 N N . TYR A 1 85 ? -0.259 6.905 -2.678 1.00 95.44 85 TYR A N 1
ATOM 616 C CA . TYR A 1 85 ? 0.242 5.556 -2.392 1.00 95.44 85 TYR A CA 1
ATOM 617 C C . TYR A 1 85 ? 0.168 4.653 -3.629 1.00 95.44 85 TYR A C 1
ATOM 619 O O . TYR A 1 85 ? 1.152 4.007 -3.980 1.00 95.44 85 TYR A O 1
ATOM 627 N N . GLN A 1 86 ? -0.975 4.644 -4.318 1.00 95.44 86 GLN A N 1
ATOM 628 C CA . GLN A 1 86 ? -1.213 3.755 -5.453 1.00 95.44 86 GLN A CA 1
ATOM 629 C C . GLN A 1 86 ? -0.408 4.149 -6.691 1.00 95.44 86 GLN A C 1
ATOM 631 O O . GLN A 1 86 ? 0.095 3.276 -7.396 1.00 95.44 86 GLN A O 1
ATOM 636 N N . ILE A 1 87 ? -0.247 5.451 -6.938 1.00 96.56 87 ILE A N 1
ATOM 637 C CA . ILE A 1 87 ? 0.598 5.967 -8.019 1.00 96.56 87 ILE A CA 1
ATOM 638 C C . ILE A 1 87 ? 2.036 5.497 -7.805 1.00 96.56 87 ILE A C 1
ATOM 640 O O . ILE A 1 87 ? 2.611 4.863 -8.688 1.00 96.56 87 ILE A O 1
ATOM 644 N N . PHE A 1 88 ? 2.605 5.744 -6.625 1.00 96.81 88 PHE A N 1
ATOM 645 C CA . PHE A 1 88 ? 3.979 5.343 -6.336 1.00 96.81 88 PHE A CA 1
ATOM 646 C C . PHE A 1 88 ? 4.150 3.821 -6.322 1.00 96.81 88 PHE A C 1
ATOM 648 O O . PHE A 1 88 ? 5.141 3.314 -6.841 1.00 96.81 88 PHE A O 1
ATOM 655 N N . TYR A 1 89 ? 3.161 3.081 -5.816 1.00 95.69 89 TYR A N 1
ATOM 656 C CA . TYR A 1 89 ? 3.169 1.621 -5.846 1.00 95.69 89 TYR A CA 1
ATOM 657 C C . TYR A 1 89 ? 3.246 1.078 -7.282 1.00 95.69 89 TYR A C 1
ATOM 659 O O . TYR A 1 89 ? 4.096 0.241 -7.588 1.00 95.69 89 TYR A O 1
ATOM 667 N N . LEU A 1 90 ? 2.405 1.585 -8.190 1.00 95.25 90 LEU A N 1
ATOM 668 C CA . LEU A 1 90 ? 2.394 1.147 -9.588 1.00 95.25 90 LEU A CA 1
ATOM 669 C C . LEU A 1 90 ? 3.631 1.618 -10.359 1.00 95.25 90 LEU A C 1
ATOM 671 O O . LEU A 1 90 ? 4.141 0.871 -11.191 1.00 95.25 90 LEU A O 1
ATOM 675 N N . LEU A 1 91 ? 4.153 2.815 -10.074 1.00 94.81 91 LEU A N 1
ATOM 676 C CA . LEU A 1 91 ? 5.403 3.295 -10.671 1.00 94.81 91 LEU A CA 1
ATOM 677 C C . LEU A 1 91 ? 6.609 2.453 -10.237 1.00 94.81 91 LEU A C 1
ATOM 679 O O . LEU A 1 91 ? 7.477 2.171 -11.065 1.00 94.81 91 LEU A O 1
ATOM 683 N N . ALA A 1 92 ? 6.652 1.999 -8.982 1.00 93.38 92 ALA A N 1
ATOM 684 C CA . ALA A 1 92 ? 7.678 1.069 -8.515 1.00 93.38 92 ALA A CA 1
ATOM 685 C C . ALA A 1 92 ? 7.619 -0.255 -9.296 1.00 93.38 92 ALA A C 1
ATOM 687 O O . ALA A 1 92 ? 8.629 -0.702 -9.840 1.00 93.38 92 ALA A O 1
ATOM 688 N N . LEU A 1 93 ? 6.426 -0.840 -9.450 1.00 92.06 93 LEU A N 1
ATOM 689 C CA . LEU A 1 93 ? 6.250 -2.057 -10.252 1.00 92.06 93 LEU A CA 1
ATOM 690 C C . LEU A 1 93 ? 6.628 -1.850 -11.730 1.00 92.06 93 LEU A C 1
ATOM 692 O O . LEU A 1 93 ? 7.280 -2.702 -12.331 1.00 92.06 93 LEU A O 1
ATOM 696 N N . ASN A 1 94 ? 6.269 -0.702 -12.307 1.00 92.12 94 ASN A N 1
ATOM 697 C CA . ASN A 1 94 ? 6.591 -0.352 -13.693 1.00 92.12 94 ASN A CA 1
ATOM 698 C C . ASN A 1 94 ? 8.100 -0.143 -13.924 1.00 92.12 94 ASN A C 1
ATOM 700 O O . ASN A 1 94 ? 8.600 -0.334 -15.028 1.00 92.12 94 ASN A O 1
ATOM 704 N N . THR A 1 95 ? 8.846 0.220 -12.879 1.00 90.19 95 THR A N 1
ATOM 705 C CA . THR A 1 95 ? 10.309 0.396 -12.904 1.00 90.19 95 THR A CA 1
ATOM 706 C C . THR A 1 95 ? 11.059 -0.876 -12.495 1.00 90.19 95 THR A C 1
ATOM 708 O O . THR A 1 95 ? 12.176 -0.803 -11.989 1.00 90.19 95 THR A O 1
ATOM 711 N N . GLN A 1 96 ? 10.470 -2.046 -12.768 1.00 86.81 96 GLN A N 1
ATOM 712 C CA . GLN A 1 96 ? 11.049 -3.383 -12.564 1.00 86.81 96 GLN A CA 1
ATOM 713 C C . GLN A 1 96 ? 11.154 -3.849 -11.103 1.00 86.81 96 GLN A C 1
ATOM 715 O O . GLN A 1 96 ? 11.737 -4.899 -10.838 1.00 86.81 96 GLN A O 1
ATOM 720 N N . VAL A 1 97 ? 10.550 -3.148 -10.137 1.00 87.94 97 VAL A N 1
ATOM 721 C CA . VAL A 1 97 ? 10.462 -3.682 -8.769 1.00 87.94 97 VAL A CA 1
ATOM 722 C C . VAL A 1 97 ? 9.473 -4.843 -8.747 1.00 87.94 97 VAL A C 1
ATOM 724 O O . VAL A 1 97 ? 8.343 -4.738 -9.226 1.00 87.94 97 VAL A O 1
ATOM 727 N N . THR A 1 98 ? 9.878 -5.978 -8.181 1.00 88.50 98 THR A N 1
ATOM 728 C CA . THR A 1 98 ? 8.996 -7.143 -8.114 1.00 88.50 98 THR A CA 1
ATOM 729 C C . THR A 1 98 ? 7.906 -6.958 -7.046 1.00 88.50 98 THR A C 1
ATOM 731 O O . THR A 1 98 ? 8.134 -6.305 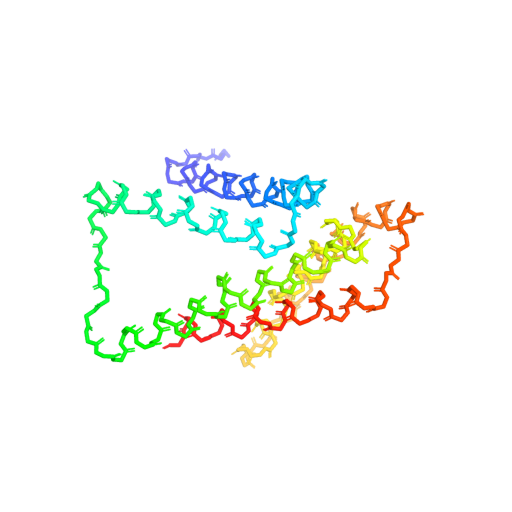-6.024 1.00 88.50 98 THR A O 1
ATOM 734 N N . PRO A 1 99 ? 6.725 -7.585 -7.214 1.00 87.31 99 PRO A N 1
ATOM 735 C CA . PRO A 1 99 ? 5.682 -7.606 -6.189 1.00 87.31 99 PRO A CA 1
ATOM 736 C C . PRO A 1 99 ? 6.175 -8.114 -4.832 1.00 87.31 99 PRO A C 1
ATOM 738 O O . PRO A 1 99 ? 5.722 -7.626 -3.803 1.00 87.31 99 PRO A O 1
ATOM 741 N N . GLY A 1 100 ? 7.133 -9.049 -4.832 1.00 85.00 100 GLY A N 1
ATOM 742 C CA . GLY A 1 100 ? 7.782 -9.528 -3.616 1.00 85.00 100 GLY A CA 1
ATOM 743 C C . GLY A 1 100 ? 8.515 -8.405 -2.886 1.00 85.00 100 GLY A C 1
ATOM 744 O O . GLY A 1 100 ? 8.244 -8.170 -1.713 1.00 85.00 100 GLY A O 1
ATOM 745 N N . VAL A 1 101 ? 9.388 -7.659 -3.577 1.00 86.00 101 VAL A N 1
ATOM 746 C CA . VAL A 1 101 ? 10.100 -6.513 -2.974 1.00 86.00 101 VAL A CA 1
ATOM 747 C C . VAL A 1 101 ? 9.110 -5.491 -2.430 1.00 86.00 101 VAL A C 1
ATOM 749 O O . VAL A 1 101 ? 9.256 -5.044 -1.295 1.00 86.00 101 VAL A O 1
ATOM 752 N N . MET A 1 102 ? 8.067 -5.169 -3.200 1.00 89.25 102 MET A N 1
ATOM 753 C CA . MET A 1 102 ? 7.017 -4.262 -2.739 1.00 89.25 102 MET A CA 1
ATOM 754 C C . MET A 1 102 ? 6.331 -4.777 -1.473 1.00 89.25 102 MET A C 1
ATOM 756 O O . MET A 1 102 ? 6.141 -4.000 -0.542 1.00 89.25 102 MET A O 1
ATOM 760 N N . ALA A 1 103 ? 5.999 -6.068 -1.398 1.00 86.88 103 ALA A N 1
ATOM 761 C CA . ALA A 1 103 ? 5.407 -6.664 -0.203 1.00 86.88 103 ALA A CA 1
ATOM 762 C C . ALA A 1 103 ? 6.329 -6.519 1.017 1.00 86.88 103 ALA A C 1
ATOM 764 O O . ALA A 1 103 ? 5.856 -6.122 2.079 1.00 86.88 103 ALA A O 1
ATOM 765 N N . THR A 1 104 ? 7.637 -6.745 0.858 1.00 85.44 104 THR A N 1
ATOM 766 C CA . THR A 1 104 ? 8.624 -6.544 1.931 1.00 85.44 104 THR A CA 1
ATOM 767 C C . THR A 1 104 ? 8.686 -5.095 2.394 1.00 85.44 104 THR A C 1
ATOM 769 O O . THR A 1 104 ? 8.619 -4.841 3.594 1.00 85.44 104 THR A O 1
ATOM 772 N N . VAL A 1 105 ? 8.777 -4.139 1.462 1.00 88.75 105 VAL A N 1
ATOM 773 C CA . VAL A 1 105 ? 8.849 -2.708 1.800 1.00 88.75 105 VAL A CA 1
ATOM 774 C C . VAL A 1 105 ? 7.561 -2.257 2.492 1.00 88.75 105 VAL A C 1
ATOM 776 O O . VAL A 1 105 ? 7.627 -1.597 3.526 1.00 88.75 105 VAL A O 1
ATOM 779 N N . MET A 1 106 ? 6.388 -2.644 1.983 1.00 90.75 106 MET A N 1
ATOM 780 C CA . MET A 1 106 ? 5.106 -2.309 2.619 1.00 90.75 106 MET A CA 1
ATOM 781 C C . MET A 1 106 ? 4.945 -2.994 3.983 1.00 90.75 106 MET A C 1
ATOM 783 O O . MET A 1 106 ? 4.384 -2.404 4.903 1.00 90.75 106 MET A O 1
ATOM 787 N N . GLY A 1 107 ? 5.499 -4.198 4.151 1.00 87.00 107 GLY A N 1
ATOM 788 C CA . GLY A 1 107 ? 5.516 -4.937 5.415 1.00 87.00 107 GLY A CA 1
ATOM 789 C C . GLY A 1 107 ? 6.274 -4.238 6.548 1.00 87.00 107 GLY A C 1
ATOM 790 O O . GLY A 1 107 ? 6.106 -4.613 7.705 1.00 87.00 107 GLY A O 1
ATOM 791 N N . VAL A 1 108 ? 7.061 -3.197 6.252 1.00 87.62 108 VAL A N 1
ATOM 792 C CA . VAL A 1 108 ? 7.724 -2.348 7.258 1.00 87.62 108 VAL A CA 1
ATOM 793 C C . VAL A 1 108 ? 6.741 -1.385 7.937 1.00 87.62 108 VAL A C 1
ATOM 795 O O . VAL A 1 108 ? 6.988 -0.952 9.064 1.00 87.62 108 VAL A O 1
ATOM 798 N N . GLN A 1 109 ? 5.611 -1.061 7.298 1.00 89.62 109 GLN A N 1
ATOM 799 C CA . GLN A 1 109 ? 4.650 -0.069 7.793 1.00 89.62 109 GLN A CA 1
ATOM 800 C C . GLN A 1 109 ? 4.242 -0.277 9.266 1.00 89.62 109 GLN A C 1
ATOM 802 O O . GLN A 1 109 ? 4.300 0.697 10.013 1.00 89.62 109 GLN A O 1
ATOM 807 N N . PRO A 1 110 ? 3.897 -1.489 9.754 1.00 84.38 110 PRO A N 1
ATOM 808 C CA . PRO A 1 110 ? 3.474 -1.669 11.145 1.00 84.38 110 PRO A CA 1
ATOM 809 C C . PRO A 1 110 ? 4.565 -1.295 12.156 1.00 84.38 110 PRO A C 1
ATOM 811 O O . PRO A 1 110 ? 4.263 -0.766 13.225 1.00 84.38 110 PRO A O 1
ATOM 814 N N . ILE A 1 111 ? 5.838 -1.521 11.809 1.00 84.88 111 ILE A N 1
ATOM 815 C CA . ILE A 1 111 ? 6.983 -1.112 12.634 1.00 84.88 111 ILE A CA 1
ATOM 816 C C . ILE A 1 111 ? 7.055 0.412 12.693 1.00 84.88 111 ILE A C 1
ATOM 818 O O . ILE A 1 111 ? 7.188 0.971 13.781 1.00 84.88 111 ILE A O 1
ATOM 822 N N . LEU A 1 112 ? 6.917 1.090 11.548 1.00 84.06 112 LEU A N 1
ATOM 823 C CA . LEU A 1 112 ? 6.900 2.554 11.494 1.00 84.06 112 LEU A CA 1
ATOM 824 C C . LEU A 1 112 ? 5.741 3.130 12.306 1.00 84.06 112 LEU A C 1
ATOM 826 O O . LEU A 1 112 ? 5.957 4.037 13.106 1.00 84.06 112 LEU A O 1
ATOM 830 N N . THR A 1 113 ? 4.537 2.579 12.165 1.00 86.31 113 THR A N 1
ATOM 831 C CA . THR A 1 113 ? 3.365 3.026 12.924 1.00 86.31 113 THR A CA 1
ATOM 832 C C . THR A 1 113 ? 3.593 2.901 14.431 1.00 86.31 113 THR A C 1
ATOM 834 O O . THR A 1 113 ? 3.346 3.863 15.157 1.00 86.31 113 THR A O 1
ATOM 837 N N . VAL A 1 114 ? 4.125 1.769 14.909 1.00 84.94 114 VAL A N 1
ATOM 838 C CA . VAL A 1 114 ? 4.460 1.580 16.334 1.00 84.94 114 VAL A CA 1
ATOM 839 C C . VAL A 1 114 ? 5.512 2.588 16.793 1.00 84.94 114 VAL A C 1
ATOM 841 O O . VAL A 1 114 ? 5.342 3.230 17.826 1.00 84.94 114 VAL A O 1
ATOM 844 N N . VAL A 1 115 ? 6.587 2.771 16.025 1.00 83.00 115 VAL A N 1
ATOM 845 C CA . VAL A 1 115 ? 7.669 3.703 16.376 1.00 83.00 115 VAL A CA 1
ATOM 846 C C . VAL A 1 115 ? 7.169 5.150 16.452 1.00 83.00 115 VAL A C 1
ATOM 848 O O . VAL A 1 115 ? 7.614 5.888 17.334 1.00 83.00 115 VAL A O 1
ATOM 851 N N . LEU A 1 116 ? 6.256 5.548 15.563 1.00 83.88 116 LEU A N 1
ATOM 852 C CA . LEU A 1 116 ? 5.745 6.917 15.464 1.00 83.88 116 LEU A CA 1
ATOM 853 C C . LEU A 1 116 ? 4.615 7.226 16.457 1.00 83.88 116 LEU A C 1
ATOM 855 O O . LEU A 1 116 ? 4.578 8.336 16.985 1.00 83.88 116 LEU A O 1
ATOM 859 N N . MET A 1 117 ? 3.699 6.286 16.716 1.00 84.00 117 MET A N 1
ATOM 860 C CA . MET A 1 117 ? 2.533 6.532 17.581 1.00 84.00 117 MET A CA 1
ATOM 861 C C . MET A 1 117 ? 2.705 6.049 19.020 1.00 84.00 117 MET A C 1
ATOM 863 O O . MET A 1 117 ? 2.140 6.645 19.938 1.00 84.00 117 MET A O 1
ATOM 867 N N . GLU A 1 118 ? 3.441 4.963 19.252 1.00 80.56 118 GLU A N 1
ATOM 868 C CA . GLU A 1 118 ? 3.458 4.327 20.565 1.00 80.56 118 GLU A CA 1
ATOM 869 C C . GLU A 1 118 ? 4.557 4.920 21.459 1.00 80.56 118 GLU A C 1
ATOM 871 O O . GLU A 1 118 ? 5.753 4.709 21.246 1.00 80.56 118 GLU A O 1
ATOM 876 N N . ARG A 1 119 ? 4.147 5.661 22.501 1.00 72.06 119 ARG A N 1
ATOM 877 C CA . ARG A 1 119 ? 5.066 6.235 23.505 1.00 72.06 119 ARG A CA 1
ATOM 878 C C . ARG A 1 119 ? 5.744 5.173 24.379 1.00 72.06 119 ARG A C 1
ATOM 880 O O . ARG A 1 119 ? 6.871 5.378 24.812 1.00 72.06 119 ARG A O 1
ATOM 887 N N . GLN A 1 120 ? 5.067 4.053 24.638 1.00 74.69 120 GLN A N 1
ATOM 888 C CA . GLN A 1 120 ? 5.540 2.942 25.474 1.00 74.69 120 GLN A CA 1
ATOM 889 C C . GLN A 1 120 ? 5.861 1.745 24.575 1.00 74.69 120 GLN A C 1
ATOM 891 O O . GLN A 1 120 ? 5.047 0.842 24.388 1.00 74.69 120 GLN A O 1
ATOM 896 N N . ARG A 1 121 ? 7.043 1.760 23.954 1.00 74.50 121 ARG A N 1
ATOM 897 C CA . ARG A 1 121 ? 7.447 0.712 23.009 1.00 74.50 121 ARG A CA 1
ATOM 898 C C . ARG A 1 121 ? 7.769 -0.576 23.767 1.00 74.50 121 ARG A C 1
ATOM 900 O O . ARG A 1 121 ? 8.799 -0.671 24.428 1.00 74.50 121 ARG A O 1
ATOM 907 N N . SER A 1 122 ? 6.907 -1.583 23.656 1.00 82.56 122 SER A N 1
ATOM 908 C CA . SER A 1 122 ? 7.207 -2.916 24.183 1.00 82.56 122 SER A CA 1
ATOM 909 C C . SER A 1 122 ? 8.271 -3.597 23.317 1.00 82.56 122 SER A C 1
ATOM 911 O O . SER A 1 122 ? 8.046 -3.854 22.130 1.00 82.56 122 SER A O 1
ATOM 913 N N . TRP A 1 123 ? 9.412 -3.939 23.919 1.00 81.44 123 TRP A N 1
ATOM 914 C CA . TRP A 1 123 ? 10.487 -4.686 23.256 1.00 81.44 123 TRP A CA 1
ATOM 915 C C . TRP A 1 123 ? 9.999 -6.011 22.658 1.00 81.44 123 TRP A C 1
ATOM 917 O O . TRP A 1 123 ? 10.397 -6.361 21.550 1.00 81.44 123 TRP A O 1
ATOM 927 N N . SER A 1 124 ? 9.066 -6.700 23.323 1.00 83.12 124 SER A N 1
ATOM 928 C CA . SER A 1 124 ? 8.478 -7.952 22.831 1.00 83.12 124 SER A CA 1
ATOM 929 C C . SER A 1 124 ? 7.677 -7.758 21.539 1.00 83.12 124 SER A C 1
ATOM 931 O O . SER A 1 124 ? 7.722 -8.608 20.650 1.00 83.12 124 SER A O 1
ATOM 933 N N . ARG A 1 125 ? 6.974 -6.625 21.394 1.00 80.94 125 ARG A N 1
ATOM 934 C CA . ARG A 1 125 ? 6.219 -6.299 20.173 1.00 80.94 125 ARG A CA 1
ATOM 935 C C . ARG A 1 125 ? 7.153 -5.969 19.012 1.00 80.94 125 ARG A C 1
ATOM 937 O O . ARG A 1 125 ? 6.951 -6.481 17.914 1.00 80.94 125 ARG A O 1
ATOM 944 N N . LEU A 1 126 ? 8.180 -5.153 19.257 1.00 84.00 126 LEU A N 1
ATOM 945 C CA . LEU A 1 126 ? 9.196 -4.837 18.247 1.00 84.00 126 LEU A CA 1
ATOM 946 C C . LEU A 1 126 ? 9.937 -6.095 17.787 1.00 84.00 126 LEU A C 1
ATOM 948 O O . LEU A 1 126 ? 10.156 -6.267 16.591 1.00 84.00 126 LEU A O 1
ATOM 952 N N . PHE A 1 127 ? 10.254 -7.001 18.714 1.00 85.88 127 PHE A N 1
ATOM 953 C CA . PHE A 1 127 ? 10.877 -8.279 18.392 1.00 85.88 127 PHE A CA 1
ATOM 954 C C . PHE A 1 127 ? 9.972 -9.167 17.525 1.00 85.88 127 PHE A C 1
ATOM 956 O O . PHE A 1 127 ? 10.416 -9.657 16.489 1.00 85.88 127 PHE A O 1
ATOM 963 N N . GLY A 1 128 ? 8.693 -9.322 17.887 1.00 84.69 128 GLY A N 1
ATOM 964 C CA . GLY A 1 128 ? 7.729 -10.087 17.085 1.00 84.69 128 GLY A CA 1
ATOM 965 C C . GLY A 1 128 ? 7.539 -9.521 15.672 1.00 84.69 128 GLY A C 1
ATOM 966 O O . GLY A 1 128 ? 7.518 -10.277 14.701 1.00 84.69 128 GLY A O 1
ATOM 967 N N . LEU A 1 129 ? 7.479 -8.192 15.538 1.00 83.88 129 LEU A N 1
ATOM 968 C CA . LEU A 1 129 ? 7.441 -7.522 14.235 1.00 83.88 129 LEU A CA 1
ATOM 969 C C . LEU A 1 129 ? 8.730 -7.742 13.433 1.00 83.88 129 LEU A C 1
ATOM 971 O O . LEU A 1 129 ? 8.663 -8.019 12.237 1.00 83.88 129 LEU A O 1
ATOM 975 N N . GLY A 1 130 ? 9.892 -7.657 14.087 1.00 83.62 130 GLY A N 1
ATOM 976 C CA . GLY A 1 130 ? 11.190 -7.931 13.472 1.00 83.62 130 GLY A CA 1
ATOM 977 C C . GLY A 1 130 ? 11.304 -9.367 12.958 1.00 83.62 130 GLY A C 1
ATOM 978 O O . GLY A 1 130 ? 11.754 -9.580 11.831 1.00 83.62 130 GLY A O 1
ATOM 979 N N . LEU A 1 131 ? 10.833 -10.348 13.733 1.00 87.38 131 LEU A N 1
ATOM 980 C CA . LEU A 1 131 ? 10.752 -11.745 13.298 1.00 87.38 131 LEU A CA 1
ATOM 981 C C . LEU A 1 131 ? 9.818 -11.919 12.093 1.00 87.38 131 LEU A C 1
ATOM 983 O O . LEU A 1 131 ? 10.206 -12.559 11.115 1.00 87.38 131 LEU A O 1
ATOM 987 N N . GLY A 1 132 ? 8.623 -11.319 12.126 1.00 80.62 132 GLY A N 1
ATOM 988 C CA . GLY A 1 132 ? 7.680 -11.357 11.004 1.00 80.62 132 GLY A CA 1
ATOM 989 C C . GLY A 1 132 ? 8.265 -10.753 9.724 1.00 80.62 132 GLY A C 1
ATOM 990 O O . GLY A 1 132 ? 8.172 -11.356 8.653 1.00 80.62 132 GLY A O 1
ATOM 991 N N . LEU A 1 133 ? 8.942 -9.606 9.840 1.00 81.88 133 LEU A N 1
ATOM 992 C CA . LEU A 1 133 ? 9.617 -8.959 8.714 1.00 81.88 133 LEU A CA 1
ATOM 993 C C . LEU A 1 133 ? 10.779 -9.806 8.178 1.00 81.88 133 LEU A C 1
ATOM 995 O O . LEU A 1 133 ? 10.956 -9.904 6.968 1.00 81.88 133 LEU A O 1
ATOM 999 N N . SER A 1 134 ? 11.543 -10.454 9.058 1.00 83.94 134 SER A N 1
ATOM 1000 C CA . SER A 1 134 ? 12.653 -11.333 8.666 1.00 83.94 134 SER A CA 1
ATOM 1001 C C . SER A 1 134 ? 12.159 -12.543 7.868 1.00 83.94 134 SER A C 1
ATOM 1003 O O . SER A 1 134 ? 12.728 -12.869 6.825 1.00 83.94 134 SER A O 1
ATOM 1005 N N . GLY A 1 135 ? 11.054 -13.162 8.301 1.00 80.00 135 GLY A N 1
ATOM 1006 C CA . GLY A 1 135 ? 10.385 -14.222 7.544 1.00 80.00 135 GLY A CA 1
ATOM 1007 C C . GLY A 1 135 ? 9.908 -13.742 6.169 1.00 80.00 135 GLY A C 1
ATOM 1008 O O . GLY A 1 135 ? 10.129 -14.421 5.167 1.00 80.00 135 GLY A O 1
ATOM 1009 N N . LEU A 1 136 ? 9.332 -12.537 6.093 1.00 75.88 136 LEU A N 1
ATOM 1010 C CA . LEU A 1 136 ? 8.916 -11.929 4.826 1.00 75.88 136 LEU A CA 1
ATOM 1011 C C . LEU A 1 136 ? 10.105 -11.688 3.880 1.00 75.88 136 LEU A C 1
ATOM 1013 O O . LEU A 1 136 ? 10.022 -12.019 2.697 1.00 75.88 136 LEU A O 1
ATOM 1017 N N . ILE A 1 137 ? 11.230 -11.182 4.400 1.00 80.50 137 ILE A N 1
ATOM 1018 C CA . ILE A 1 137 ? 12.471 -11.004 3.631 1.00 80.50 137 ILE A CA 1
ATOM 1019 C C . ILE A 1 137 ? 12.954 -12.347 3.080 1.00 80.50 137 ILE A C 1
ATOM 1021 O O . ILE A 1 137 ? 13.269 -12.418 1.896 1.00 80.50 137 ILE A O 1
ATOM 1025 N N . MET A 1 138 ? 12.976 -13.413 3.888 1.00 79.44 138 MET A N 1
ATOM 1026 C CA . MET A 1 138 ? 13.394 -14.748 3.434 1.00 79.44 138 MET A CA 1
ATOM 1027 C C . MET A 1 138 ? 12.517 -15.284 2.295 1.00 79.44 138 MET A C 1
ATOM 1029 O O . MET A 1 138 ? 13.046 -15.798 1.309 1.00 79.44 138 MET A O 1
ATOM 1033 N N . VAL A 1 139 ? 11.192 -15.124 2.398 1.00 73.94 139 VAL A N 1
ATOM 1034 C CA . VAL A 1 139 ? 10.239 -15.532 1.348 1.00 73.94 139 VAL A CA 1
ATOM 1035 C C . VAL A 1 139 ? 10.486 -14.761 0.048 1.00 73.94 139 VAL A C 1
ATOM 1037 O O . VAL A 1 139 ? 10.404 -15.324 -1.042 1.00 73.94 139 VAL A O 1
ATOM 1040 N N . VAL A 1 140 ? 10.816 -13.474 0.154 1.00 68.38 140 VAL A N 1
ATOM 1041 C CA . VAL A 1 140 ? 10.967 -12.581 -1.000 1.00 68.38 140 VAL A CA 1
ATOM 1042 C C . VAL A 1 140 ? 12.371 -12.606 -1.606 1.00 68.38 140 VAL A C 1
ATOM 1044 O O . VAL A 1 140 ? 12.502 -12.362 -2.804 1.00 68.38 140 VAL A O 1
ATOM 1047 N N . TYR A 1 141 ? 13.414 -12.917 -0.833 1.00 70.81 141 TYR A N 1
ATOM 1048 C CA . TYR A 1 141 ? 14.817 -12.864 -1.264 1.00 70.81 141 TYR A CA 1
ATOM 1049 C C . TYR A 1 141 ? 15.076 -13.686 -2.535 1.00 70.81 141 TYR A C 1
ATOM 1051 O O . TYR A 1 141 ? 15.758 -13.217 -3.448 1.00 70.81 141 TYR A O 1
ATOM 1059 N N . GLN A 1 142 ? 14.443 -14.858 -2.659 1.00 64.69 142 GLN A N 1
ATOM 1060 C CA . GLN A 1 142 ? 14.519 -15.675 -3.877 1.00 64.69 142 GLN A CA 1
ATOM 1061 C C . GLN A 1 142 ? 13.976 -14.946 -5.120 1.00 64.69 142 GLN A C 1
ATOM 1063 O O . GLN A 1 142 ? 14.495 -15.123 -6.218 1.00 64.69 142 GLN A O 1
ATOM 1068 N N . GLY A 1 143 ? 12.976 -14.078 -4.954 1.00 61.06 143 GLY A N 1
ATOM 1069 C CA . GLY A 1 143 ? 12.393 -13.275 -6.030 1.00 61.06 143 GLY A CA 1
ATOM 1070 C C . GLY A 1 143 ? 13.218 -12.047 -6.438 1.00 61.06 143 GLY A C 1
ATOM 1071 O O . GLY A 1 143 ? 12.982 -11.504 -7.515 1.00 61.06 143 GLY A O 1
ATOM 1072 N N . ILE A 1 144 ? 14.177 -11.600 -5.616 1.00 63.69 144 ILE A N 1
ATOM 1073 C CA . ILE A 1 144 ? 15.048 -10.441 -5.907 1.00 63.69 144 ILE A CA 1
ATOM 1074 C C . ILE A 1 144 ? 16.189 -10.835 -6.845 1.00 63.69 144 ILE A C 1
ATOM 1076 O O . ILE A 1 144 ? 16.520 -10.094 -7.771 1.00 63.69 144 ILE A O 1
ATOM 1080 N N . ASN A 1 145 ? 16.749 -12.029 -6.641 1.00 60.44 145 ASN A N 1
ATOM 1081 C CA . ASN A 1 145 ? 17.906 -12.530 -7.388 1.00 60.44 145 ASN A CA 1
ATOM 1082 C C . ASN A 1 145 ? 17.616 -12.753 -8.890 1.00 60.44 145 ASN A C 1
ATOM 1084 O O . ASN A 1 145 ? 18.530 -12.936 -9.683 1.00 60.44 145 ASN A O 1
ATOM 1088 N N . LEU A 1 146 ? 16.338 -12.718 -9.283 1.00 57.38 146 LEU A N 1
ATOM 1089 C CA . LEU A 1 146 ? 15.863 -12.981 -10.643 1.00 57.38 146 LEU A CA 1
ATOM 1090 C C . LEU A 1 146 ? 15.557 -11.713 -11.464 1.00 57.38 146 LEU A C 1
ATOM 1092 O O . LEU A 1 146 ? 15.357 -11.830 -12.669 1.00 57.38 146 LEU A O 1
ATOM 1096 N N . GLY A 1 147 ? 15.473 -10.523 -10.851 1.00 60.53 147 GLY A N 1
ATOM 1097 C CA . GLY A 1 147 ? 14.911 -9.331 -11.518 1.00 60.53 147 GLY A CA 1
ATOM 1098 C C . GLY A 1 147 ? 15.725 -8.039 -11.443 1.00 60.53 147 GLY A C 1
ATOM 1099 O O . GLY A 1 147 ? 15.412 -7.098 -12.166 1.00 60.53 147 GLY A O 1
ATOM 1100 N N . GLY A 1 148 ? 16.760 -7.974 -10.597 1.00 61.75 148 GLY A N 1
ATOM 1101 C CA . GLY A 1 148 ? 17.447 -6.714 -10.302 1.00 61.75 148 GLY A CA 1
ATOM 1102 C C . GLY A 1 148 ? 16.533 -5.700 -9.595 1.00 61.75 148 GLY A C 1
ATOM 1103 O O . GLY A 1 148 ? 15.313 -5.844 -9.543 1.00 61.75 148 GLY A O 1
ATOM 1104 N N . VAL A 1 149 ? 17.121 -4.670 -8.989 1.00 67.44 149 VAL A N 1
ATOM 1105 C CA . VAL A 1 149 ? 16.368 -3.626 -8.283 1.00 67.44 149 VAL A CA 1
ATOM 1106 C C . VAL A 1 149 ? 16.749 -2.272 -8.865 1.00 67.44 149 VAL A C 1
ATOM 1108 O O . VAL A 1 149 ? 17.899 -1.851 -8.773 1.00 67.44 149 VAL A O 1
ATOM 1111 N N . SER A 1 150 ? 15.782 -1.583 -9.471 1.00 82.44 150 SER A N 1
ATOM 1112 C CA . SER A 1 150 ? 15.973 -0.214 -9.955 1.00 82.44 150 SER A CA 1
ATOM 1113 C C . SER A 1 150 ? 16.039 0.763 -8.784 1.00 82.44 150 SER A C 1
ATOM 1115 O O . SER A 1 150 ? 15.150 0.773 -7.930 1.00 82.44 150 SER A O 1
ATOM 1117 N N . LEU A 1 151 ? 17.046 1.642 -8.775 1.00 83.00 151 LEU A N 1
ATOM 1118 C CA . LEU A 1 151 ? 17.151 2.720 -7.786 1.00 83.00 151 LEU A CA 1
ATOM 1119 C C . LEU A 1 151 ? 15.905 3.619 -7.808 1.00 83.00 151 LEU A C 1
ATOM 1121 O O . LEU A 1 151 ? 15.341 3.930 -6.761 1.00 83.00 151 LEU A O 1
ATOM 1125 N N . MET A 1 152 ? 15.436 3.981 -9.005 1.00 87.06 152 MET A N 1
ATOM 1126 C CA . MET A 1 152 ? 14.234 4.800 -9.183 1.00 87.06 152 MET A CA 1
ATOM 1127 C C . MET A 1 152 ? 12.983 4.083 -8.662 1.00 87.06 152 MET A C 1
ATOM 1129 O O . MET A 1 152 ? 12.135 4.696 -8.016 1.00 87.06 152 MET A O 1
ATOM 1133 N N . GLY A 1 153 ? 12.896 2.770 -8.880 1.00 88.38 153 GLY A N 1
ATOM 1134 C CA . GLY A 1 153 ? 11.795 1.965 -8.363 1.00 88.38 153 GLY A CA 1
ATOM 1135 C C . GLY A 1 153 ? 11.784 1.861 -6.844 1.00 88.38 153 GLY A C 1
ATOM 1136 O O . GLY A 1 153 ? 10.718 1.941 -6.235 1.00 88.38 153 GLY A O 1
ATOM 1137 N N . MET A 1 154 ? 12.955 1.781 -6.212 1.00 88.81 154 MET A N 1
ATOM 1138 C CA . MET A 1 154 ? 13.057 1.825 -4.752 1.00 88.81 154 MET A CA 1
ATOM 1139 C C . MET A 1 154 ? 12.657 3.182 -4.179 1.00 88.81 154 MET A C 1
ATOM 1141 O O . MET A 1 154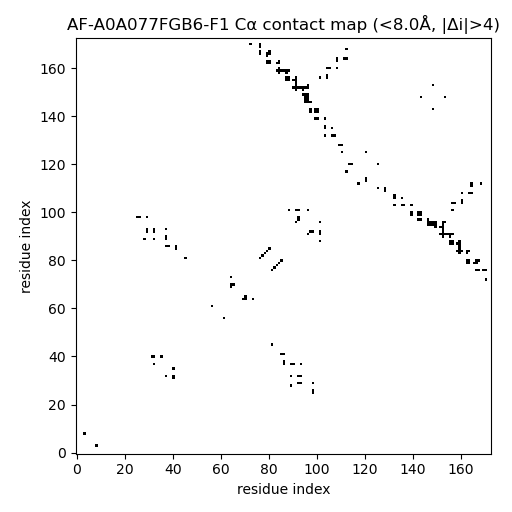 ? 11.981 3.218 -3.152 1.00 88.81 154 MET A O 1
ATOM 1145 N N . LEU A 1 155 ? 12.997 4.290 -4.846 1.00 90.19 155 LEU A N 1
ATOM 1146 C CA . LEU A 1 155 ? 12.507 5.612 -4.444 1.00 90.19 155 LEU A CA 1
ATOM 1147 C C . LEU A 1 155 ? 10.974 5.659 -4.473 1.00 90.19 155 LEU A C 1
ATOM 1149 O O . LEU A 1 155 ? 10.359 6.089 -3.498 1.00 90.19 155 LEU A O 1
ATOM 1153 N N . PHE A 1 156 ? 10.342 5.145 -5.532 1.00 94.19 156 PHE A N 1
ATOM 1154 C CA . PHE A 1 156 ? 8.883 5.040 -5.582 1.00 94.19 156 PHE A CA 1
ATOM 1155 C C . PHE A 1 156 ? 8.319 4.101 -4.510 1.00 94.19 156 PHE A C 1
ATOM 1157 O O . PHE A 1 156 ? 7.318 4.438 -3.882 1.00 94.19 156 PHE A O 1
ATOM 1164 N N . ALA A 1 157 ? 8.970 2.974 -4.222 1.00 92.50 157 ALA A N 1
ATOM 1165 C CA . ALA A 1 157 ? 8.551 2.077 -3.147 1.00 92.50 157 ALA A CA 1
ATOM 1166 C C . ALA A 1 157 ? 8.580 2.769 -1.769 1.00 92.50 157 ALA A C 1
ATOM 1168 O O . ALA A 1 157 ? 7.645 2.626 -0.980 1.00 92.50 157 ALA A O 1
ATOM 1169 N N . LEU A 1 158 ? 9.610 3.573 -1.492 1.00 91.50 158 LEU A N 1
ATOM 1170 C CA . LEU A 1 158 ? 9.723 4.351 -0.254 1.00 91.50 158 LEU A CA 1
ATOM 1171 C C . LEU A 1 158 ? 8.706 5.498 -0.178 1.00 91.50 158 LEU A C 1
ATOM 1173 O O . LEU A 1 158 ? 8.147 5.754 0.892 1.00 91.50 158 LEU A O 1
ATOM 1177 N N . LEU A 1 159 ? 8.420 6.162 -1.301 1.00 94.25 159 LEU A N 1
ATOM 1178 C CA . LEU A 1 159 ? 7.357 7.168 -1.382 1.00 94.25 159 LEU A CA 1
ATOM 1179 C C . LEU A 1 159 ? 5.974 6.538 -1.170 1.00 94.25 159 LEU A C 1
ATOM 1181 O O . LEU A 1 159 ? 5.139 7.116 -0.469 1.00 94.25 159 LEU A O 1
ATOM 1185 N N . ALA A 1 160 ? 5.743 5.335 -1.705 1.00 95.44 160 ALA A N 1
ATOM 1186 C CA . ALA A 1 160 ? 4.530 4.562 -1.459 1.00 95.44 160 ALA A CA 1
ATOM 1187 C C . ALA A 1 160 ? 4.395 4.210 0.031 1.00 95.44 160 ALA A C 1
ATOM 1189 O O . ALA A 1 160 ? 3.343 4.466 0.617 1.00 95.44 160 ALA A O 1
ATOM 1190 N N . LEU A 1 161 ? 5.467 3.712 0.661 1.00 93.69 161 LEU A N 1
ATOM 1191 C CA . LEU A 1 161 ? 5.494 3.376 2.090 1.00 93.69 161 LEU A CA 1
ATOM 1192 C C . LEU A 1 161 ? 5.196 4.599 2.959 1.00 93.69 161 LEU A C 1
ATOM 1194 O O . LEU A 1 161 ? 4.362 4.538 3.863 1.00 93.69 161 LEU A O 1
ATOM 1198 N N . SER A 1 162 ? 5.854 5.718 2.660 1.00 91.94 162 SER A N 1
ATOM 1199 C CA . SER A 1 162 ? 5.648 6.988 3.358 1.00 91.94 162 SER A CA 1
ATOM 1200 C C . SER A 1 162 ? 4.196 7.442 3.229 1.00 91.94 162 SER A C 1
ATOM 1202 O O . SER A 1 162 ? 3.542 7.697 4.237 1.00 91.94 162 SER A O 1
ATOM 1204 N N . SER A 1 163 ? 3.655 7.451 2.006 1.00 93.25 163 SER A N 1
ATOM 1205 C CA . SER A 1 163 ? 2.262 7.832 1.737 1.00 93.25 163 SER A CA 1
ATOM 1206 C C . SER A 1 163 ? 1.274 6.942 2.493 1.00 93.25 163 SER A C 1
ATOM 1208 O O . SER A 1 163 ? 0.372 7.448 3.155 1.00 93.25 163 SER A O 1
ATOM 1210 N N . MET A 1 164 ? 1.465 5.621 2.450 1.00 92.56 164 MET A N 1
ATOM 1211 C CA . MET A 1 164 ? 0.611 4.661 3.152 1.00 92.56 164 MET A CA 1
ATOM 1212 C C . MET A 1 164 ? 0.665 4.867 4.672 1.00 92.56 164 MET A C 1
ATOM 1214 O O . MET A 1 164 ? -0.371 4.863 5.338 1.00 92.56 164 MET A O 1
ATOM 1218 N N . THR A 1 165 ? 1.859 5.114 5.216 1.00 90.12 165 THR A N 1
ATOM 1219 C CA . THR A 1 165 ? 2.064 5.386 6.644 1.00 90.12 165 THR A CA 1
ATOM 1220 C C . THR A 1 165 ? 1.353 6.674 7.051 1.00 90.12 165 THR A C 1
ATOM 1222 O O . THR A 1 165 ? 0.467 6.625 7.900 1.00 90.12 165 THR A O 1
ATOM 1225 N N . PHE A 1 166 ? 1.641 7.807 6.404 1.00 89.94 166 PHE A N 1
ATOM 1226 C CA . PHE A 1 166 ? 0.997 9.086 6.726 1.00 89.94 166 PHE A CA 1
ATOM 1227 C C . PHE A 1 166 ? -0.521 9.045 6.540 1.00 89.94 166 PHE A C 1
ATOM 1229 O O . PHE A 1 166 ? -1.250 9.488 7.424 1.00 89.94 166 PHE A O 1
ATOM 1236 N N . GLY A 1 167 ? -1.009 8.463 5.442 1.00 87.31 167 GLY A N 1
ATOM 1237 C CA . GLY A 1 167 ? -2.444 8.326 5.199 1.00 87.31 167 GLY A CA 1
ATOM 1238 C C . GLY A 1 167 ? -3.138 7.481 6.267 1.00 87.31 167 GLY A C 1
ATOM 1239 O O . GLY A 1 167 ? -4.233 7.828 6.699 1.00 87.31 167 GLY A O 1
ATOM 1240 N N . SER A 1 168 ? -2.486 6.418 6.754 1.00 85.94 168 SER A N 1
ATOM 1241 C CA . SER A 1 168 ? -3.019 5.617 7.862 1.00 85.94 168 SER A CA 1
ATOM 1242 C C . SER A 1 168 ? -3.054 6.387 9.184 1.00 85.94 168 SER A C 1
ATOM 1244 O O . SER A 1 168 ? -4.028 6.269 9.916 1.00 85.94 168 SER A O 1
ATOM 1246 N N . LEU A 1 169 ? -2.049 7.224 9.460 1.00 85.31 169 LEU A N 1
ATOM 1247 C CA . LEU A 1 169 ? -2.003 8.045 10.672 1.00 85.31 169 LEU A CA 1
ATOM 1248 C C . LEU A 1 169 ? -3.089 9.128 10.660 1.00 85.31 169 LEU A C 1
ATOM 1250 O O . LEU A 1 169 ? -3.789 9.289 11.652 1.00 85.31 169 LEU A O 1
ATOM 1254 N N . VAL A 1 170 ? -3.275 9.820 9.532 1.00 79.88 170 VAL A N 1
ATOM 1255 C CA . VAL A 1 170 ? -4.323 10.848 9.365 1.00 79.88 170 VAL A CA 1
ATOM 1256 C C . VAL A 1 170 ? -5.732 10.253 9.437 1.00 79.88 170 VAL A C 1
ATOM 1258 O O . VAL A 1 170 ? -6.669 10.935 9.834 1.00 79.88 170 VAL A O 1
ATOM 1261 N N . ASN A 1 171 ? -5.895 8.984 9.062 1.00 74.19 171 ASN A N 1
ATOM 1262 C CA . ASN A 1 171 ? -7.178 8.291 9.160 1.00 74.19 171 ASN A CA 1
ATOM 1263 C C . ASN A 1 171 ? -7.530 7.850 10.592 1.00 74.19 171 ASN A C 1
ATOM 1265 O O . ASN A 1 171 ? -8.692 7.586 10.881 1.00 74.19 171 ASN A O 1
ATOM 1269 N N . VAL A 1 172 ? -6.528 7.696 11.461 1.00 59.94 172 VAL A N 1
ATOM 1270 C CA . VAL A 1 172 ? -6.700 7.231 12.849 1.00 59.94 172 VAL A CA 1
ATOM 1271 C C . VAL A 1 172 ? -6.918 8.398 13.826 1.00 59.94 172 VAL A C 1
ATOM 1273 O O . VAL A 1 172 ? -7.393 8.170 14.937 1.00 59.94 172 VAL A O 1
ATOM 1276 N N . VAL A 1 173 ? -6.596 9.630 13.416 1.00 45.16 173 VAL A N 1
ATOM 1277 C CA . VAL A 1 173 ? -6.794 10.880 14.179 1.00 45.16 173 VAL A CA 1
ATOM 1278 C C . VAL A 1 173 ? -8.102 11.550 13.778 1.00 45.16 173 VAL A C 1
ATOM 1280 O O . VAL A 1 173 ? -8.804 12.042 14.686 1.00 45.16 173 VAL A O 1
#

Radius of gyration: 18.28 Å; Cα contacts (8 Å, |Δi|>4): 128; chains: 1; bounding box: 46×49×46 Å

Sequence (173 aa):
MFALSKESVASAVTTSLFVLLWSSGAIVSKLGLAHASPFAFLLMRSALALCGLLLLAPLLRLRWPRGRAAVLQALATGCVLLGAYQIFYLLALNTQVTPGVMATVMGVQPILTVVLMERQRSWSRLFGLGLGLSGLIMVVYQGINLGGVSLMGMLFALLALSSMTFGSLVNVV

InterPro domains:
  IPR000620 EamA domain [PF00892] (17-140)
  IPR037185 Multidrug transporter EmrE superfamily [SSF103481] (50-143)
  IPR050638 Amino Acid and Vitamin Transporters [PTHR32322] (6-169)

Nearest PDB structures (foldseek):
  5i20-assembly1_A  TM=5.520E-01  e=1.923E-01  Ancylobacter novellus DSM 506
  5i20-assembly5_E  TM=6.043E-01  e=7.227E-01  Ancylobacter novellus DSM 506
  7wbj-assembly1_R  TM=2.040E-01  e=2.853E+00  Homo sapiens

Organism: NCBI:txid237609

Foldseek 3Di:
DPPCDPVNVVVVVVVVVVCVVVLVVLVVLLVLVVPDPLVVSLVVVVVVVVVVCVVCCVVVVDDDQDDPVSVVLCVVLCCLQSNQLSSLSSVLSNQQNHSLNLCLLLLCLVVVLCVPPPPDDDPVVNVVSVVVSVVSCVVSVVVCVPTPGDPSSVVSSVSSNVSNNVSVVSVVD

pLDDT: mean 86.13, std 9.97, range [41.84, 96.81]

Secondary structure (DSSP, 8-state):
-----HHHHHHHHHHHHHHHHHHHHHHHHHHHHTTS-HHHHHHHHHHHHHHHHHHHTTTTTPPPP-SHHHHHHHHHHHIIIIIIHHHHHHHHHHTT--HHHHHHHHTTHHHHHHHHH-SS--HHHHHHHHHHHHHHHHHHHHHHTTT---HHHHHHHHHHHHHHHHHHHHHH-

Mean predicted aligned error: 6.82 Å